Protein AF-A0A7M2T1M3-F1 (afdb_monomer_lite)

Structure (mmCIF, N/CA/C/O backbone):
data_AF-A0A7M2T1M3-F1
#
_entry.id   AF-A0A7M2T1M3-F1
#
loop_
_atom_site.group_PDB
_atom_site.id
_atom_site.type_symbol
_atom_site.label_atom_id
_atom_site.label_alt_id
_atom_site.label_comp_id
_atom_site.label_asym_id
_atom_site.label_entity_id
_atom_site.label_seq_id
_atom_site.pdbx_PDB_ins_code
_atom_site.Cartn_x
_atom_site.Cartn_y
_atom_site.Cartn_z
_atom_site.occupancy
_atom_site.B_iso_or_equiv
_atom_site.auth_seq_id
_atom_site.auth_comp_id
_atom_site.auth_asym_id
_atom_site.auth_atom_id
_atom_site.pdbx_PDB_model_num
ATOM 1 N N . MET A 1 1 ? 12.875 -2.815 -40.358 1.00 76.62 1 MET A N 1
ATOM 2 C CA . MET A 1 1 ? 13.103 -2.713 -38.896 1.00 76.62 1 MET A CA 1
ATOM 3 C C . MET A 1 1 ? 14.248 -3.649 -38.528 1.00 76.62 1 MET A C 1
ATOM 5 O O . MET A 1 1 ? 14.437 -4.620 -39.248 1.00 76.62 1 MET A O 1
ATOM 9 N N . TRP A 1 2 ? 15.031 -3.362 -37.489 1.00 81.69 2 TRP A N 1
ATOM 10 C CA . TRP A 1 2 ? 16.180 -4.187 -37.089 1.00 81.69 2 TRP A CA 1
ATOM 11 C C . TRP A 1 2 ? 16.021 -4.644 -35.638 1.00 81.69 2 TRP A C 1
ATOM 13 O O . TRP A 1 2 ? 15.601 -3.853 -34.797 1.00 81.69 2 TRP A O 1
ATOM 23 N N . LEU A 1 3 ? 16.348 -5.907 -35.362 1.00 80.25 3 LEU A N 1
ATOM 24 C CA . LEU A 1 3 ? 16.337 -6.508 -34.029 1.00 80.25 3 LEU A CA 1
ATOM 25 C C . LEU A 1 3 ? 17.772 -6.825 -33.607 1.00 80.25 3 LEU A C 1
ATOM 27 O O . LEU A 1 3 ? 18.503 -7.463 -34.363 1.00 80.25 3 LEU A O 1
ATOM 31 N N . GLN A 1 4 ? 18.167 -6.408 -32.406 1.00 80.12 4 GLN A N 1
ATOM 32 C CA . GLN A 1 4 ? 19.448 -6.803 -31.826 1.00 80.12 4 GLN A CA 1
ATOM 33 C C . GLN A 1 4 ? 19.283 -8.118 -31.052 1.00 80.12 4 GLN A C 1
ATOM 35 O O . GLN A 1 4 ? 18.397 -8.237 -30.207 1.00 80.12 4 GLN A O 1
ATOM 40 N N . THR A 1 5 ? 20.115 -9.117 -31.342 1.00 83.94 5 THR A N 1
ATOM 41 C CA . THR A 1 5 ? 20.112 -10.407 -30.637 1.00 83.94 5 THR A CA 1
ATOM 42 C C . THR A 1 5 ? 20.890 -10.322 -29.323 1.00 83.94 5 THR A C 1
ATOM 44 O O . THR A 1 5 ? 21.697 -9.414 -29.117 1.00 83.94 5 THR A O 1
ATOM 47 N N . ALA A 1 6 ? 20.719 -11.318 -28.448 1.00 67.12 6 ALA A N 1
ATOM 48 C CA . ALA A 1 6 ? 21.487 -11.429 -27.204 1.00 67.12 6 ALA A CA 1
ATOM 49 C C . ALA A 1 6 ? 23.012 -11.544 -27.425 1.00 67.12 6 ALA A C 1
ATOM 51 O O . ALA A 1 6 ? 23.784 -11.230 -26.525 1.00 67.12 6 ALA A O 1
ATOM 52 N N . ALA A 1 7 ? 23.453 -11.949 -28.621 1.00 83.38 7 ALA A N 1
ATOM 53 C CA . ALA A 1 7 ? 24.865 -11.993 -29.005 1.00 83.38 7 ALA A CA 1
ATOM 54 C C . ALA A 1 7 ? 25.386 -10.650 -29.564 1.00 83.38 7 ALA A C 1
ATOM 56 O O . ALA A 1 7 ? 26.509 -10.581 -30.055 1.00 83.38 7 ALA A O 1
ATOM 57 N N . GLY A 1 8 ? 24.571 -9.588 -29.538 1.00 81.75 8 GLY A N 1
ATOM 58 C CA . GLY A 1 8 ? 24.933 -8.254 -30.024 1.00 81.75 8 GLY A CA 1
ATOM 59 C C . GLY A 1 8 ? 24.864 -8.085 -31.545 1.00 81.75 8 GLY A C 1
ATOM 60 O O . GLY A 1 8 ? 25.207 -7.017 -32.050 1.00 81.75 8 GLY A O 1
ATOM 61 N N . THR A 1 9 ? 24.407 -9.099 -32.283 1.00 91.94 9 THR A N 1
ATOM 62 C CA . THR A 1 9 ? 24.246 -9.040 -33.743 1.00 91.94 9 THR A CA 1
ATOM 63 C C . THR A 1 9 ? 22.904 -8.426 -34.136 1.00 91.94 9 THR A C 1
ATOM 65 O O . THR A 1 9 ? 21.933 -8.514 -33.389 1.00 91.94 9 THR A O 1
ATOM 68 N N . TRP A 1 10 ? 22.833 -7.816 -35.320 1.00 86.69 10 TRP A N 1
ATOM 69 C CA . TRP A 1 10 ? 21.611 -7.202 -35.844 1.00 86.69 10 TRP A CA 1
ATOM 70 C C . TRP A 1 10 ? 20.973 -8.077 -36.922 1.00 86.69 10 TRP A C 1
ATOM 72 O O . TRP A 1 10 ? 21.649 -8.522 -37.847 1.00 86.69 10 TRP A O 1
ATOM 82 N N . VAL A 1 11 ? 19.662 -8.292 -36.816 1.00 88.69 11 VAL A N 1
ATOM 83 C CA . VAL A 1 11 ? 18.857 -9.059 -37.776 1.00 88.69 11 VAL A CA 1
ATOM 84 C C . VAL A 1 11 ? 17.793 -8.150 -38.379 1.00 88.69 11 VAL A C 1
ATOM 86 O O . VAL A 1 11 ? 17.114 -7.411 -37.663 1.00 88.69 11 VAL A O 1
ATOM 89 N N . GLN A 1 12 ? 17.645 -8.186 -39.702 1.00 90.19 12 GLN A N 1
ATOM 90 C CA . GLN A 1 12 ? 16.636 -7.401 -40.402 1.00 90.19 12 GLN A CA 1
ATOM 91 C C . GLN A 1 12 ? 15.276 -8.091 -40.306 1.00 90.19 12 GLN A C 1
ATOM 93 O O . GLN A 1 12 ? 15.121 -9.238 -40.716 1.00 90.19 12 GLN A O 1
ATOM 98 N N . ILE A 1 13 ? 14.275 -7.371 -39.809 1.00 84.12 13 ILE A N 1
ATOM 99 C CA . ILE A 1 13 ? 12.878 -7.799 -39.866 1.00 84.12 13 ILE A CA 1
ATOM 100 C C . ILE A 1 13 ? 12.345 -7.443 -41.252 1.00 84.12 13 ILE A C 1
ATOM 102 O O . ILE A 1 13 ? 12.287 -6.262 -41.617 1.00 84.12 13 ILE A O 1
ATOM 106 N N . THR A 1 14 ? 11.991 -8.477 -42.011 1.00 86.25 14 THR A N 1
ATOM 107 C CA . THR A 1 14 ? 11.536 -8.391 -43.405 1.00 86.25 14 THR A CA 1
ATOM 108 C C . THR A 1 14 ? 10.016 -8.403 -43.544 1.00 86.25 14 THR A C 1
ATOM 110 O O . THR A 1 14 ? 9.505 -7.856 -44.516 1.00 86.25 14 THR A O 1
ATOM 113 N N . ALA A 1 15 ? 9.295 -8.966 -42.572 1.00 74.81 15 ALA A N 1
ATOM 114 C CA . ALA A 1 15 ? 7.837 -8.964 -42.506 1.00 74.81 15 ALA A CA 1
ATOM 115 C C . ALA A 1 15 ? 7.361 -9.053 -41.048 1.00 74.81 15 ALA A C 1
ATOM 117 O O . ALA A 1 15 ? 8.094 -9.521 -40.176 1.00 74.81 15 ALA A O 1
ATOM 118 N N . ILE A 1 16 ? 6.136 -8.597 -40.807 1.00 77.25 16 ILE A N 1
ATOM 119 C CA . ILE A 1 16 ? 5.394 -8.769 -39.556 1.00 77.25 16 ILE A CA 1
ATOM 120 C C . ILE A 1 16 ? 4.050 -9.378 -39.950 1.00 77.25 16 ILE A C 1
ATOM 122 O O . ILE A 1 16 ? 3.469 -8.954 -40.949 1.00 77.25 16 ILE A O 1
ATOM 126 N N . ASP A 1 17 ? 3.599 -10.372 -39.193 1.00 58.09 17 ASP A N 1
ATOM 127 C CA . ASP A 1 17 ? 2.253 -10.930 -39.300 1.00 58.09 17 ASP A CA 1
ATOM 128 C C . ASP A 1 17 ? 1.571 -10.796 -37.937 1.00 58.09 17 ASP A C 1
ATOM 130 O O . ASP A 1 17 ? 2.164 -11.122 -36.904 1.00 58.09 17 ASP A O 1
ATOM 134 N N . ASP A 1 18 ? 0.347 -10.282 -37.937 1.00 53.06 18 ASP A N 1
ATOM 135 C CA . ASP A 1 18 ? -0.411 -9.951 -36.736 1.00 53.06 18 ASP A CA 1
ATOM 136 C C . ASP A 1 18 ? -1.572 -10.937 -36.586 1.00 53.06 18 ASP A C 1
ATOM 138 O O . ASP A 1 18 ? -2.546 -10.921 -37.341 1.00 53.06 18 ASP A O 1
ATOM 142 N N . ALA A 1 19 ? -1.487 -11.810 -35.581 1.00 53.97 19 ALA A N 1
ATOM 143 C CA . ALA A 1 19 ? -2.523 -12.791 -35.283 1.00 53.97 19 ALA A CA 1
ATOM 144 C C . ALA A 1 19 ? -3.210 -12.476 -33.949 1.00 53.97 19 ALA A C 1
ATOM 146 O O . ALA A 1 19 ? -2.593 -12.497 -32.884 1.00 53.97 19 ALA A O 1
ATOM 147 N N . HIS A 1 20 ? -4.524 -12.266 -33.990 1.00 51.91 20 HIS A N 1
ATOM 148 C CA . HIS A 1 20 ? -5.338 -12.081 -32.793 1.00 51.91 20 HIS A CA 1
ATOM 149 C C . HIS A 1 20 ? -5.960 -13.412 -32.361 1.00 51.91 20 HIS A C 1
ATOM 151 O O . HIS A 1 20 ? -6.785 -13.992 -33.068 1.00 51.91 20 HIS A O 1
ATOM 157 N N . ARG A 1 21 ? -5.593 -13.897 -31.171 1.00 58.28 21 ARG A N 1
ATOM 158 C CA . ARG A 1 21 ? -6.278 -15.011 -30.500 1.00 58.28 21 ARG A CA 1
ATOM 159 C C . ARG A 1 21 ? -6.540 -14.661 -29.043 1.00 58.28 21 ARG A C 1
ATOM 161 O O . ARG A 1 21 ? -5.631 -14.253 -28.329 1.00 58.28 21 ARG A O 1
ATOM 168 N N . SER A 1 22 ? -7.764 -14.896 -28.579 1.00 53.62 22 SER A N 1
ATOM 169 C CA . SER A 1 22 ? -8.055 -14.911 -27.145 1.00 53.62 22 SER A CA 1
ATOM 170 C C . SER A 1 22 ? -7.558 -16.227 -26.549 1.00 53.62 22 SER A C 1
ATOM 172 O O . SER A 1 22 ? -8.086 -17.296 -26.849 1.00 53.62 22 SER A O 1
ATOM 174 N N . GLN A 1 23 ? -6.527 -16.149 -25.713 1.00 55.72 23 GLN A N 1
ATOM 175 C CA . GLN A 1 23 ? -6.011 -17.262 -24.918 1.00 55.72 23 GLN A CA 1
ATOM 176 C C . GLN A 1 23 ? -5.766 -16.807 -23.481 1.00 55.72 23 GLN A C 1
ATOM 178 O O . GLN A 1 23 ? -5.606 -15.618 -23.204 1.00 55.72 23 GLN A O 1
ATOM 183 N N . LYS A 1 24 ? -5.730 -17.771 -22.556 1.00 50.97 24 LYS A N 1
ATOM 184 C CA . LYS A 1 24 ? -5.307 -17.533 -21.177 1.00 50.97 24 LYS A CA 1
ATOM 185 C C . LYS A 1 24 ? -3.825 -17.150 -21.194 1.00 50.97 24 LYS A C 1
ATOM 187 O O . LYS A 1 24 ? -2.981 -17.986 -21.503 1.00 50.97 24 LYS A O 1
ATOM 192 N N . VAL A 1 25 ? -3.520 -15.888 -20.905 1.00 49.53 25 VAL A N 1
ATOM 193 C CA . VAL A 1 25 ? -2.134 -15.420 -20.817 1.00 49.53 25 VAL A CA 1
ATOM 194 C C . VAL A 1 25 ? -1.523 -15.875 -19.496 1.00 49.53 25 VAL A C 1
ATOM 196 O O . VAL A 1 25 ? -2.121 -15.736 -18.429 1.00 49.53 25 VAL A O 1
ATOM 199 N N . HIS A 1 26 ? -0.331 -16.449 -19.578 1.00 46.88 26 HIS A N 1
ATOM 200 C CA . HIS A 1 26 ? 0.520 -16.702 -18.426 1.00 46.88 26 HIS A CA 1
ATOM 201 C C . HIS A 1 26 ? 1.539 -15.565 -18.358 1.00 46.88 26 HIS A C 1
ATOM 203 O O . HIS A 1 26 ? 2.104 -15.201 -19.389 1.00 46.88 26 HIS A O 1
ATOM 209 N N . ASN A 1 27 ? 1.755 -14.989 -17.171 1.00 47.69 27 ASN A N 1
ATOM 210 C CA . ASN A 1 27 ? 2.766 -13.949 -16.975 1.00 47.69 27 ASN A CA 1
ATOM 211 C C . ASN A 1 27 ? 4.110 -14.433 -17.539 1.00 47.69 27 ASN A C 1
ATOM 213 O O . ASN A 1 27 ? 4.630 -15.468 -17.114 1.00 47.69 27 ASN A O 1
ATOM 217 N N . LEU A 1 28 ? 4.652 -13.704 -18.516 1.00 48.72 28 LEU A N 1
ATOM 218 C CA . LEU A 1 28 ? 5.943 -14.018 -19.111 1.00 48.72 28 LEU A CA 1
ATOM 219 C C . LEU A 1 28 ? 7.035 -13.721 -18.084 1.00 48.72 28 LEU A C 1
ATOM 221 O O . LEU A 1 28 ? 7.271 -12.572 -17.708 1.00 48.72 28 LEU A O 1
ATOM 225 N N . THR A 1 29 ? 7.739 -14.764 -17.656 1.00 49.53 29 THR A N 1
ATOM 226 C CA . THR A 1 29 ? 9.072 -14.568 -17.089 1.00 49.53 29 THR A CA 1
ATOM 227 C C . THR A 1 29 ? 10.016 -14.486 -18.282 1.00 49.53 29 THR A C 1
ATOM 229 O O . THR A 1 29 ? 10.340 -15.506 -18.880 1.00 49.53 29 THR A O 1
ATOM 232 N N . VAL A 1 30 ? 10.379 -13.272 -18.702 1.00 53.16 30 VAL A N 1
ATOM 233 C CA . VAL A 1 30 ? 11.412 -13.085 -19.729 1.00 53.16 30 VAL A CA 1
ATOM 234 C C . VAL A 1 30 ? 12.753 -13.477 -19.110 1.00 53.16 30 VAL A C 1
ATOM 236 O O . VAL A 1 30 ? 13.212 -12.844 -18.160 1.00 53.16 30 VAL A O 1
ATOM 239 N N . GLU A 1 31 ? 13.358 -14.552 -19.609 1.00 42.34 31 GLU A N 1
ATOM 240 C CA . GLU A 1 31 ? 14.694 -14.978 -19.196 1.00 42.34 31 GLU A CA 1
ATOM 241 C C . GLU A 1 31 ? 15.748 -14.032 -19.801 1.00 42.34 31 GLU A C 1
ATOM 243 O O . GLU A 1 31 ? 15.758 -13.765 -21.003 1.00 42.34 31 GLU A O 1
ATOM 248 N N . GLY A 1 32 ? 16.624 -13.477 -18.960 1.00 56.31 32 GLY A N 1
ATOM 249 C CA . GLY A 1 32 ? 17.752 -12.633 -19.370 1.00 56.31 32 GLY A CA 1
ATOM 250 C C . GLY A 1 32 ? 17.456 -11.130 -19.445 1.00 56.31 32 GLY A C 1
ATOM 251 O O . GLY A 1 32 ? 18.184 -10.342 -18.842 1.00 56.31 32 GLY A O 1
ATOM 252 N N . GLN A 1 33 ? 16.397 -10.702 -20.141 1.00 56.38 33 GLN A N 1
ATOM 253 C CA . GLN A 1 33 ? 16.008 -9.283 -20.187 1.00 56.38 33 GLN A CA 1
ATOM 254 C C . GLN A 1 33 ? 14.956 -8.974 -19.127 1.00 56.38 33 GLN A C 1
ATOM 256 O O . GLN A 1 33 ? 13.760 -9.180 -19.305 1.00 56.38 33 GLN A O 1
ATOM 261 N N . HIS A 1 34 ? 15.428 -8.419 -18.016 1.00 57.88 34 HIS A N 1
ATOM 262 C CA . HIS A 1 34 ? 14.577 -7.974 -16.920 1.00 57.88 34 HIS A CA 1
ATOM 263 C C . HIS A 1 34 ? 13.896 -6.637 -17.198 1.00 57.88 34 HIS A C 1
ATOM 265 O O . HIS A 1 34 ? 13.165 -6.182 -16.337 1.00 57.88 34 HIS A O 1
ATOM 271 N N . THR A 1 35 ? 14.114 -6.004 -18.353 1.00 61.00 35 THR A N 1
ATOM 272 C CA . THR A 1 35 ? 13.507 -4.717 -18.704 1.00 61.00 35 THR A CA 1
ATOM 273 C C . THR A 1 35 ? 13.003 -4.756 -20.145 1.00 61.00 35 THR A C 1
ATOM 275 O O . THR A 1 35 ? 13.793 -5.001 -21.052 1.00 61.00 35 THR A O 1
ATOM 278 N N . TYR A 1 36 ? 11.709 -4.526 -20.365 1.00 66.31 36 TYR A N 1
ATOM 279 C CA . TYR A 1 36 ? 11.068 -4.575 -21.685 1.00 66.31 36 TYR A CA 1
ATOM 280 C C . TYR A 1 36 ? 9.899 -3.588 -21.770 1.00 66.31 36 TYR A C 1
ATOM 282 O O . TYR A 1 36 ? 9.403 -3.121 -20.752 1.00 66.31 36 TYR A O 1
ATOM 290 N N . PHE A 1 37 ? 9.454 -3.246 -22.980 1.00 75.69 37 PHE A N 1
ATOM 291 C CA . PHE A 1 37 ? 8.262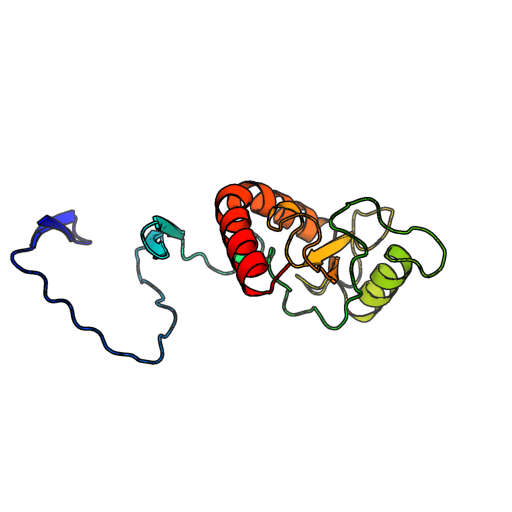 -2.416 -23.168 1.00 75.69 37 PHE A CA 1
ATOM 292 C C . PHE A 1 37 ? 7.009 -3.280 -23.329 1.00 75.69 37 PHE A C 1
ATOM 294 O O . PHE A 1 37 ? 7.021 -4.251 -24.085 1.00 75.69 37 PHE A O 1
ATOM 301 N N . VAL A 1 38 ? 5.914 -2.889 -22.675 1.00 73.31 38 VAL A N 1
ATOM 302 C CA . VAL A 1 38 ? 4.556 -3.372 -22.980 1.00 73.31 38 VAL A CA 1
ATOM 303 C C . VAL A 1 38 ? 3.683 -2.204 -23.420 1.00 73.31 38 VAL A C 1
ATOM 305 O O . VAL A 1 38 ? 3.884 -1.073 -22.981 1.00 73.31 38 VAL A O 1
ATOM 308 N N . LEU A 1 39 ? 2.710 -2.460 -24.289 1.00 72.12 39 LEU A N 1
ATOM 309 C CA . LEU A 1 39 ? 1.735 -1.450 -24.697 1.00 72.12 39 LEU A CA 1
ATOM 310 C C . LEU A 1 39 ? 0.514 -1.500 -23.769 1.00 72.12 39 LEU A C 1
ATOM 312 O O . LEU A 1 39 ? -0.198 -2.502 -23.726 1.00 72.12 39 LEU A O 1
ATOM 316 N N . ALA A 1 40 ? 0.260 -0.410 -23.042 1.00 65.50 40 ALA A N 1
ATOM 317 C CA . ALA A 1 40 ? -0.983 -0.183 -22.308 1.00 65.50 40 ALA A CA 1
ATOM 318 C C . ALA A 1 40 ? -1.897 0.716 -23.156 1.00 65.50 40 ALA A C 1
ATOM 320 O O . ALA A 1 40 ? -1.845 1.946 -23.082 1.00 65.50 40 ALA A O 1
ATOM 321 N N . GLY A 1 41 ? -2.696 0.103 -24.035 1.00 77.88 41 GLY A N 1
ATOM 322 C CA . GLY A 1 41 ? -3.332 0.835 -25.133 1.00 77.88 41 GLY A CA 1
ATOM 323 C C . GLY A 1 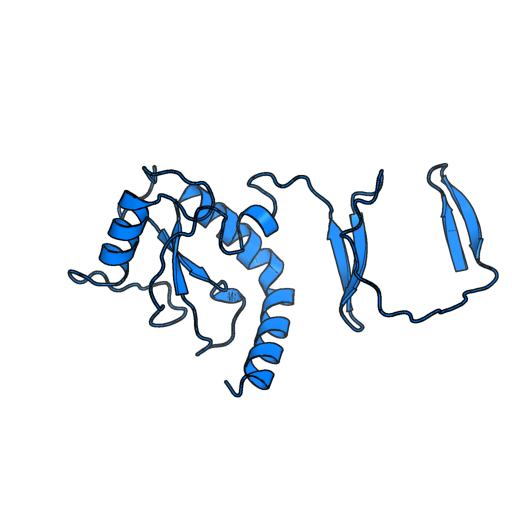41 ? -2.266 1.357 -26.103 1.00 77.88 41 GLY A C 1
ATOM 324 O O . GLY A 1 41 ? -1.452 0.577 -26.582 1.00 77.88 41 GLY A O 1
ATOM 325 N N . ASN A 1 42 ? -2.230 2.672 -26.346 1.00 74.69 42 ASN A N 1
ATOM 326 C CA . ASN A 1 42 ? -1.230 3.309 -27.222 1.00 74.69 42 ASN A CA 1
ATOM 327 C C . ASN A 1 42 ? -0.007 3.867 -26.465 1.00 74.69 42 ASN A C 1
ATOM 329 O O . ASN A 1 42 ? 0.843 4.515 -27.072 1.00 74.69 42 ASN A O 1
ATOM 333 N N . ALA A 1 43 ? 0.081 3.659 -25.147 1.00 70.94 43 ALA A N 1
ATOM 334 C CA . ALA A 1 43 ? 1.190 4.143 -24.330 1.00 70.94 43 ALA A CA 1
ATOM 335 C C . ALA A 1 43 ? 2.228 3.026 -24.105 1.00 70.94 43 ALA A C 1
ATOM 337 O O . ALA A 1 43 ? 1.880 1.995 -23.519 1.00 70.94 43 ALA A O 1
ATOM 338 N N . PRO A 1 44 ? 3.495 3.202 -24.529 1.00 74.00 44 PRO A N 1
ATOM 339 C CA . PRO A 1 44 ? 4.557 2.272 -24.172 1.00 74.00 44 PRO A CA 1
ATOM 340 C C . PRO A 1 44 ? 4.933 2.440 -22.694 1.00 74.00 44 PRO A C 1
ATOM 342 O O . PRO A 1 44 ? 5.291 3.530 -22.249 1.00 74.00 44 PRO A O 1
ATOM 345 N N . VAL A 1 45 ? 4.873 1.345 -21.938 1.00 77.19 45 VAL A N 1
ATOM 346 C CA . VAL A 1 45 ? 5.264 1.270 -20.525 1.00 77.19 45 VAL A CA 1
ATOM 347 C C . VAL A 1 45 ? 6.558 0.475 -20.421 1.00 77.19 45 VAL A C 1
ATOM 349 O O . VAL A 1 45 ? 6.622 -0.664 -20.880 1.00 77.19 45 VAL A O 1
ATOM 352 N N . LEU A 1 46 ? 7.590 1.072 -19.822 1.00 80.88 46 LEU A N 1
ATOM 353 C CA . LEU A 1 46 ? 8.832 0.378 -19.485 1.00 80.88 46 LEU A CA 1
ATOM 354 C C . LEU A 1 46 ? 8.585 -0.513 -18.260 1.00 80.88 46 LEU A C 1
ATOM 356 O O . LEU A 1 46 ? 8.337 -0.012 -17.165 1.00 80.88 46 LEU A O 1
ATOM 360 N N . VAL A 1 47 ? 8.639 -1.825 -18.453 1.00 70.31 47 VAL A N 1
ATOM 361 C CA . VAL A 1 47 ? 8.424 -2.850 -17.428 1.00 70.31 47 VAL A CA 1
ATOM 362 C C . VAL A 1 47 ? 9.765 -3.394 -16.978 1.00 70.31 47 VAL A C 1
ATOM 364 O O . VAL A 1 47 ? 10.609 -3.698 -17.818 1.00 70.31 47 VAL A O 1
ATOM 367 N N . HIS A 1 48 ? 9.946 -3.548 -15.665 1.00 69.06 48 HIS A N 1
ATOM 368 C CA . HIS A 1 48 ? 11.083 -4.251 -15.084 1.00 69.06 48 HIS A CA 1
ATOM 369 C C . HIS A 1 48 ? 10.606 -5.498 -14.321 1.00 69.06 48 HIS A C 1
ATOM 371 O O . HIS A 1 48 ? 9.946 -5.374 -13.293 1.00 69.06 48 HIS A O 1
ATOM 377 N N . ASN A 1 49 ? 10.941 -6.698 -14.802 1.00 60.69 49 ASN A N 1
ATOM 378 C CA . ASN A 1 49 ? 10.701 -7.953 -14.088 1.00 60.69 49 ASN A CA 1
ATOM 379 C C . ASN A 1 49 ? 11.755 -8.116 -12.976 1.00 60.69 49 ASN A C 1
ATOM 381 O O . ASN A 1 49 ? 12.810 -8.726 -13.189 1.00 60.69 49 ASN A O 1
ATOM 385 N N . ALA A 1 50 ? 11.455 -7.585 -11.790 1.00 63.16 50 ALA A N 1
ATOM 386 C CA . ALA A 1 50 ? 12.218 -7.828 -10.569 1.00 63.16 50 ALA A CA 1
ATOM 387 C C . ALA A 1 50 ? 11.748 -9.107 -9.855 1.00 63.16 50 ALA A C 1
ATOM 389 O O . ALA A 1 50 ? 10.627 -9.586 -10.036 1.00 63.16 50 ALA A O 1
ATOM 390 N N . LYS A 1 51 ? 12.603 -9.669 -8.993 1.00 58.16 51 LYS A N 1
ATOM 391 C CA . LYS A 1 51 ? 12.122 -10.588 -7.951 1.00 58.16 51 LYS A CA 1
ATOM 392 C C . LYS A 1 51 ? 11.253 -9.770 -6.989 1.00 58.16 51 LYS A C 1
ATOM 394 O O . LYS A 1 51 ? 11.634 -8.646 -6.684 1.00 58.16 51 LYS A O 1
ATOM 399 N N . ARG A 1 52 ? 10.154 -10.345 -6.475 1.00 57.03 52 ARG A N 1
ATOM 400 C CA . ARG A 1 52 ? 9.314 -9.733 -5.423 1.00 57.03 52 ARG A CA 1
ATOM 401 C C . ARG A 1 52 ? 10.106 -9.597 -4.122 1.00 57.03 52 ARG A C 1
ATOM 403 O O . ARG A 1 52 ? 9.945 -10.381 -3.188 1.00 57.03 52 ARG A O 1
ATOM 410 N N . ASP A 1 53 ? 11.018 -8.646 -4.068 1.00 60.56 53 ASP A N 1
ATOM 411 C CA . ASP A 1 53 ? 11.598 -8.184 -2.825 1.00 60.56 53 ASP A CA 1
ATOM 412 C C . ASP A 1 53 ? 10.714 -7.077 -2.244 1.00 60.56 53 ASP A C 1
ATOM 414 O O . ASP A 1 53 ? 9.806 -6.550 -2.883 1.00 60.56 53 ASP A O 1
ATOM 418 N N . ARG A 1 54 ? 10.962 -6.700 -0.989 1.00 57.56 54 ARG A N 1
ATOM 419 C CA . ARG A 1 54 ? 10.205 -5.617 -0.343 1.00 57.56 54 ARG A CA 1
ATOM 420 C C . ARG A 1 54 ? 10.537 -4.234 -0.929 1.00 57.5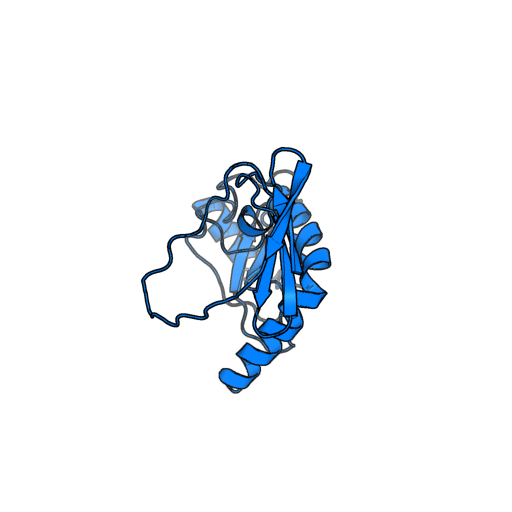6 54 ARG A C 1
ATOM 422 O O . ARG A 1 54 ? 10.209 -3.242 -0.284 1.00 57.56 54 ARG A O 1
ATOM 429 N N . THR A 1 55 ? 11.264 -4.154 -2.040 1.00 67.12 55 THR A N 1
ATOM 430 C CA . THR A 1 55 ? 11.496 -2.932 -2.810 1.00 67.12 55 THR A CA 1
ATOM 431 C C . THR A 1 55 ? 10.738 -2.926 -4.133 1.00 67.12 55 THR A C 1
ATOM 433 O O . THR A 1 55 ? 10.652 -1.859 -4.715 1.00 67.12 55 THR A O 1
ATOM 436 N N . ASP A 1 56 ? 10.113 -4.022 -4.561 1.00 79.69 56 ASP A N 1
ATOM 437 C CA . ASP A 1 56 ? 9.227 -4.084 -5.730 1.00 79.69 56 ASP A CA 1
ATOM 438 C C . ASP A 1 56 ? 7.877 -3.378 -5.448 1.00 79.69 56 ASP A C 1
ATOM 440 O O . ASP A 1 56 ? 7.245 -3.676 -4.423 1.00 79.69 56 ASP A O 1
ATOM 444 N N . PRO A 1 57 ? 7.396 -2.454 -6.312 1.00 84.25 57 PRO A N 1
ATOM 445 C CA . PRO A 1 57 ? 6.083 -1.832 -6.153 1.00 84.25 57 PRO A CA 1
ATOM 446 C C . PRO A 1 57 ? 4.943 -2.853 -6.057 1.00 84.25 57 PRO A C 1
ATOM 448 O O . PRO A 1 57 ? 4.025 -2.634 -5.269 1.00 84.25 57 PRO A O 1
ATOM 451 N N . GLU A 1 58 ? 4.995 -3.992 -6.758 1.00 83.25 58 GLU A N 1
ATOM 452 C CA . GLU A 1 58 ? 3.953 -5.026 -6.644 1.00 83.25 58 GLU A CA 1
ATOM 453 C C . GLU A 1 58 ? 3.924 -5.704 -5.269 1.00 83.25 58 GLU A C 1
ATOM 455 O O . GLU A 1 58 ? 2.905 -6.269 -4.873 1.00 83.25 58 GLU A O 1
ATOM 460 N N . ALA A 1 59 ? 5.035 -5.676 -4.533 1.00 85.38 59 ALA A N 1
ATOM 461 C CA . ALA A 1 59 ? 5.129 -6.281 -3.212 1.00 85.38 59 ALA A CA 1
ATOM 462 C C . ALA A 1 59 ? 4.659 -5.348 -2.084 1.00 85.38 59 ALA A C 1
ATOM 464 O O . ALA A 1 59 ? 4.463 -5.819 -0.964 1.00 85.38 59 ALA A O 1
ATOM 465 N N . VAL A 1 60 ? 4.510 -4.040 -2.341 1.00 90.56 60 VAL A N 1
ATOM 466 C CA . VAL A 1 60 ? 4.248 -3.032 -1.293 1.00 90.56 60 VAL A CA 1
ATOM 467 C C . VAL A 1 60 ? 3.056 -2.113 -1.569 1.00 90.56 60 VAL A C 1
ATOM 469 O O . VAL A 1 60 ? 2.402 -1.672 -0.624 1.00 90.56 60 VAL A O 1
ATOM 472 N N . CYS A 1 61 ? 2.767 -1.801 -2.833 1.00 93.44 61 CYS A N 1
ATOM 473 C CA . CYS A 1 61 ? 1.689 -0.884 -3.196 1.00 93.44 61 CYS A CA 1
ATOM 474 C C . CYS A 1 61 ? 0.293 -1.510 -3.237 1.00 93.44 61 CYS A C 1
ATOM 476 O O . CYS A 1 61 ? -0.637 -0.797 -2.875 1.00 93.44 61 CYS A O 1
ATOM 478 N N . PRO A 1 62 ? 0.105 -2.773 -3.656 1.00 93.88 62 PRO A N 1
ATOM 479 C CA . PRO A 1 62 ? -1.188 -3.440 -3.556 1.00 93.88 62 PRO A CA 1
ATOM 480 C C . PRO A 1 62 ? -1.544 -3.845 -2.121 1.00 93.88 62 PRO A C 1
ATOM 482 O O . PRO A 1 62 ? -0.718 -3.832 -1.204 1.00 93.88 62 PRO A O 1
ATOM 485 N N . ILE A 1 63 ? -2.779 -4.320 -1.955 1.00 96.19 63 ILE A N 1
ATOM 486 C CA . ILE A 1 63 ? -3.198 -5.059 -0.763 1.00 96.19 63 ILE A CA 1
ATOM 487 C C . ILE A 1 63 ? -2.306 -6.303 -0.625 1.00 96.19 63 ILE A C 1
ATOM 489 O O . ILE A 1 63 ? -2.322 -7.192 -1.476 1.00 96.19 63 ILE A O 1
ATOM 493 N N . GLY A 1 64 ? -1.503 -6.344 0.439 1.00 93.81 64 GLY A N 1
ATOM 494 C CA . GLY A 1 64 ? -0.557 -7.432 0.670 1.00 93.81 64 GLY A CA 1
ATOM 495 C C . GLY A 1 64 ? -1.197 -8.750 1.136 1.00 93.81 64 GLY A C 1
ATOM 496 O O . GLY A 1 64 ? -2.366 -8.788 1.522 1.00 93.81 64 GLY A O 1
ATOM 497 N N . PRO A 1 65 ? -0.420 -9.848 1.150 1.00 93.50 65 PRO A N 1
ATOM 498 C CA . PRO A 1 65 ? -0.924 -11.200 1.414 1.00 93.50 65 PRO A CA 1
ATOM 499 C C . PRO A 1 65 ? -1.368 -11.445 2.865 1.00 93.50 65 PRO A C 1
ATOM 501 O O . PRO A 1 65 ? -1.983 -12.470 3.143 1.00 93.50 65 PRO A O 1
ATOM 504 N N . TYR A 1 66 ? -1.068 -10.528 3.788 1.00 96.00 66 TYR A N 1
ATOM 505 C CA . TYR A 1 66 ? -1.467 -10.614 5.198 1.00 96.00 66 TYR A CA 1
ATOM 506 C C . TYR A 1 66 ? -2.701 -9.750 5.508 1.00 96.00 66 TYR A C 1
ATOM 508 O O . TYR A 1 66 ? -3.064 -9.566 6.668 1.00 96.00 66 TYR A O 1
ATOM 516 N N . ALA A 1 67 ? -3.337 -9.175 4.485 1.00 95.88 67 ALA A N 1
ATOM 517 C CA . ALA A 1 67 ? -4.525 -8.346 4.621 1.00 95.88 67 ALA A CA 1
ATOM 518 C C . ALA A 1 67 ? -5.774 -9.180 4.961 1.00 95.88 67 ALA A C 1
ATOM 520 O O . ALA A 1 67 ? -6.521 -9.577 4.070 1.00 95.88 67 ALA A O 1
ATOM 521 N N . ALA A 1 68 ? -6.007 -9.440 6.248 1.00 95.38 68 ALA A N 1
ATOM 522 C CA . ALA A 1 68 ? -7.180 -10.193 6.703 1.00 95.38 68 ALA A CA 1
ATOM 523 C C . ALA A 1 68 ? -8.448 -9.326 6.818 1.00 95.38 68 ALA A C 1
ATOM 525 O O . ALA A 1 68 ? -9.526 -9.736 6.397 1.00 95.38 68 ALA A O 1
ATOM 526 N N . GLU A 1 69 ? -8.320 -8.116 7.367 1.00 98.12 69 GLU A N 1
ATOM 527 C CA . GLU A 1 69 ? -9.433 -7.195 7.620 1.00 98.12 69 GLU A CA 1
ATOM 528 C C . GLU A 1 69 ? -9.068 -5.762 7.197 1.00 98.12 69 GLU A C 1
ATOM 530 O O . GLU A 1 69 ? -7.906 -5.431 6.953 1.00 98.12 69 GLU A O 1
ATOM 535 N N . SER A 1 70 ? -10.086 -4.910 7.063 1.00 98.44 70 SER A N 1
ATOM 536 C CA . SER A 1 70 ? -9.953 -3.490 6.712 1.00 98.44 70 SER A CA 1
ATOM 537 C C . SER A 1 70 ? -11.192 -2.709 7.120 1.00 98.44 70 SER A C 1
ATOM 539 O O . SER A 1 70 ? -12.260 -3.291 7.321 1.00 98.44 70 SER A O 1
ATOM 541 N N . ILE A 1 71 ? -11.079 -1.385 7.122 1.00 98.44 71 ILE A N 1
ATOM 542 C CA . ILE A 1 71 ? -12.195 -0.461 7.365 1.00 98.44 71 ILE A CA 1
ATOM 543 C C . ILE A 1 71 ? -12.385 0.466 6.155 1.00 98.44 71 ILE A C 1
ATOM 545 O O . ILE A 1 71 ? -11.437 0.665 5.392 1.00 98.44 71 ILE A O 1
ATOM 549 N N . PRO A 1 72 ? -13.584 1.021 5.910 1.00 98.12 72 PRO A N 1
ATOM 550 C CA . PRO A 1 72 ? -13.744 2.065 4.899 1.00 98.12 72 PRO A CA 1
ATOM 551 C C . PRO A 1 72 ? -12.941 3.317 5.285 1.00 98.12 72 PRO A C 1
ATOM 553 O O . PRO A 1 72 ? -12.937 3.718 6.447 1.00 98.12 72 PRO A O 1
ATOM 556 N N . ALA A 1 73 ? -12.279 3.948 4.314 1.00 97.38 73 ALA A N 1
ATOM 557 C CA . ALA A 1 73 ? -11.660 5.254 4.516 1.00 97.38 73 ALA A CA 1
ATOM 558 C C . ALA A 1 73 ? -12.728 6.345 4.398 1.00 97.38 73 ALA A C 1
ATOM 560 O O . ALA A 1 73 ? -13.506 6.345 3.443 1.00 97.38 73 ALA A O 1
ATOM 561 N N . ARG A 1 74 ? -12.745 7.322 5.312 1.00 95.81 74 ARG A N 1
ATOM 562 C CA . ARG A 1 74 ? -13.669 8.468 5.187 1.00 95.81 74 ARG A CA 1
ATOM 563 C C . ARG A 1 74 ? -13.330 9.378 4.006 1.00 95.81 74 ARG A C 1
ATOM 565 O O . ARG A 1 74 ? -14.198 10.059 3.475 1.00 95.81 74 ARG A O 1
ATOM 572 N N . SER A 1 75 ? -12.050 9.448 3.644 1.00 94.06 75 SER A N 1
ATOM 573 C CA . SER A 1 75 ? -11.533 10.201 2.497 1.00 94.06 75 SER A CA 1
ATOM 574 C C . SER A 1 75 ? -10.091 9.782 2.200 1.00 94.06 75 SER A C 1
ATOM 576 O O . SER A 1 75 ? -9.475 9.070 2.994 1.00 94.06 75 SER A O 1
ATOM 578 N N . LYS A 1 76 ? -9.506 10.330 1.130 1.00 94.56 76 LYS A N 1
ATOM 579 C CA . LYS A 1 76 ? -8.075 10.208 0.800 1.00 94.56 76 LYS A CA 1
ATOM 580 C C . LYS A 1 76 ?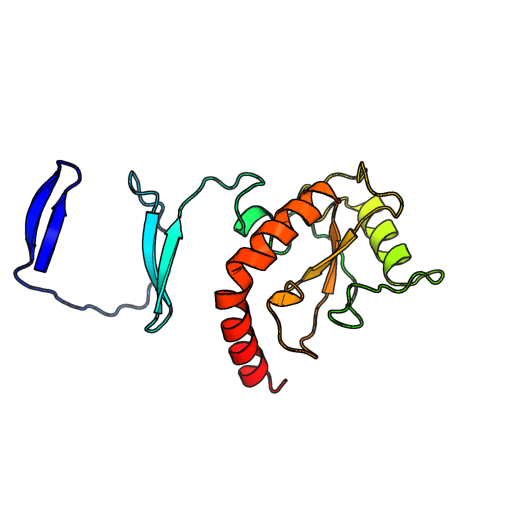 -7.125 10.963 1.744 1.00 94.56 76 LYS A C 1
ATOM 582 O O . LYS A 1 76 ? -5.906 10.902 1.571 1.00 94.56 76 LYS A O 1
ATOM 587 N N . SER A 1 77 ? -7.664 11.729 2.699 1.00 94.25 77 SER A N 1
ATOM 588 C CA . SER A 1 77 ? -6.890 12.544 3.639 1.00 94.25 77 SER A CA 1
ATOM 589 C C . SER A 1 77 ? -6.006 11.682 4.536 1.00 94.25 77 SER A C 1
ATOM 591 O O . SER A 1 77 ? -6.446 10.673 5.072 1.00 94.25 77 SER A O 1
ATOM 593 N N . GLN A 1 78 ? -4.782 12.143 4.793 1.00 92.69 78 GLN A N 1
ATOM 594 C CA . GLN A 1 78 ? -3.877 11.532 5.775 1.00 92.69 78 GLN A CA 1
ATOM 595 C C . GLN A 1 78 ? -4.203 11.928 7.231 1.00 92.69 78 GLN A C 1
ATOM 597 O O . GLN A 1 78 ? -3.502 11.530 8.163 1.00 92.69 78 GLN A O 1
ATOM 602 N N . LYS A 1 79 ? -5.244 12.746 7.445 1.00 95.19 79 LYS A N 1
ATOM 603 C CA . LYS A 1 79 ? -5.750 13.111 8.774 1.00 95.19 79 LYS A CA 1
ATOM 604 C C . LYS A 1 79 ? -6.849 12.133 9.187 1.00 95.19 79 LYS A C 1
ATOM 606 O O . LYS A 1 79 ? -8.021 12.347 8.884 1.00 95.19 79 LYS A O 1
ATOM 611 N N . PHE A 1 80 ? -6.440 11.069 9.863 1.00 95.62 80 PHE A N 1
ATOM 612 C CA . PHE A 1 80 ? -7.328 10.007 10.334 1.00 95.62 80 PHE A CA 1
ATOM 613 C C . PHE A 1 80 ? -8.071 10.387 11.615 1.00 95.62 80 PHE A C 1
ATOM 615 O O . PHE A 1 80 ? -7.630 11.265 12.357 1.00 95.62 80 PHE A O 1
ATOM 622 N N . ASP A 1 81 ? -9.193 9.718 11.866 1.00 96.25 81 ASP A N 1
ATOM 623 C CA . ASP A 1 81 ? -9.943 9.846 13.112 1.00 96.25 81 ASP A CA 1
ATOM 624 C C . ASP A 1 81 ? -9.131 9.261 14.272 1.00 96.25 81 ASP A C 1
ATOM 626 O O . ASP A 1 81 ? -8.763 8.082 14.252 1.00 96.25 81 ASP A O 1
ATOM 630 N N . GLU A 1 82 ? -8.822 10.109 15.251 1.00 94.69 82 GLU A N 1
ATOM 631 C CA . GLU A 1 82 ? -8.085 9.744 16.465 1.00 94.69 82 GLU A CA 1
ATOM 632 C C . GLU A 1 82 ? -9.003 9.666 17.698 1.00 94.69 82 GLU A C 1
ATOM 634 O O . GLU A 1 82 ? -8.505 9.519 18.812 1.00 94.69 82 GLU A O 1
ATOM 639 N N . SER A 1 83 ? -10.324 9.806 17.529 1.00 95.75 83 SER A N 1
ATOM 640 C CA . SER A 1 83 ? -11.282 9.605 18.620 1.00 95.75 83 SER A CA 1
ATOM 641 C C . SER A 1 83 ? -11.385 8.121 19.014 1.00 95.75 83 SER A C 1
ATOM 643 O O . SER A 1 83 ? -11.060 7.259 18.193 1.00 95.75 83 SER A O 1
ATOM 645 N N . PRO A 1 84 ? -11.836 7.801 20.246 1.00 96.38 84 PRO A N 1
ATOM 646 C CA . PRO A 1 84 ? -12.017 6.420 20.682 1.00 96.38 84 PRO A CA 1
ATOM 647 C C . PRO A 1 84 ? -12.901 5.615 19.725 1.00 96.38 84 PRO A C 1
ATOM 649 O O . PRO A 1 84 ? -14.041 5.993 19.457 1.00 96.38 84 PRO A O 1
ATOM 652 N N . GLY A 1 85 ? -12.376 4.501 19.217 1.00 95.38 85 GLY A N 1
ATOM 653 C CA . GLY A 1 85 ? -13.057 3.667 18.219 1.00 95.38 85 GLY A CA 1
ATOM 654 C C . GLY A 1 85 ? -13.047 4.238 16.796 1.00 95.38 85 GLY A C 1
ATOM 655 O O . GLY A 1 85 ? -13.697 3.673 15.916 1.00 95.38 85 GLY A O 1
ATOM 656 N N . GLY A 1 86 ? -12.318 5.330 16.553 1.00 97.12 86 GLY A N 1
ATOM 657 C CA . GLY A 1 86 ? -12.090 5.906 15.231 1.00 97.12 86 GLY A CA 1
ATOM 658 C C . GLY A 1 86 ? -11.154 5.061 14.358 1.00 97.12 86 GLY A C 1
ATOM 659 O O . GLY A 1 86 ? -10.662 4.005 14.757 1.00 97.12 86 GLY A O 1
ATOM 660 N N . GLU A 1 87 ? -10.873 5.555 13.147 1.00 98.06 87 GLU A N 1
ATOM 661 C CA . GLU A 1 87 ? -10.049 4.885 12.128 1.00 98.06 87 GLU A CA 1
ATOM 662 C C . GLU A 1 87 ? -8.725 4.352 12.690 1.00 98.06 87 GLU A C 1
ATOM 664 O O . GLU A 1 87 ? -8.310 3.245 12.355 1.00 98.06 87 GLU A O 1
ATOM 669 N N . ARG A 1 88 ? -8.050 5.110 13.561 1.00 96.12 88 ARG A N 1
ATOM 670 C CA . ARG A 1 88 ? -6.769 4.668 14.121 1.00 96.12 88 ARG A CA 1
ATOM 671 C C . ARG A 1 88 ? -6.869 3.557 15.143 1.00 96.12 88 ARG A C 1
ATOM 673 O O . ARG A 1 88 ? -6.021 2.667 15.118 1.00 96.12 88 ARG A O 1
ATOM 680 N N . ASP A 1 89 ? -7.860 3.606 16.019 1.00 97.19 89 ASP A N 1
ATOM 681 C CA . ASP A 1 89 ? -8.061 2.555 17.014 1.00 97.19 89 ASP A CA 1
ATOM 682 C C . ASP A 1 89 ? -8.406 1.242 16.316 1.00 97.19 89 ASP A C 1
ATOM 684 O O . ASP A 1 89 ? -7.765 0.225 16.571 1.00 97.19 89 ASP A O 1
ATOM 688 N N . GLN A 1 90 ? -9.311 1.294 15.335 1.00 98.31 90 GLN A N 1
ATOM 689 C CA . GLN A 1 90 ? -9.706 0.132 14.537 1.00 98.31 90 GLN A CA 1
ATOM 690 C C . GLN A 1 90 ? -8.527 -0.456 13.746 1.00 98.31 90 GLN A C 1
ATOM 692 O O . GLN A 1 90 ? -8.332 -1.670 13.711 1.00 98.31 90 GLN A O 1
ATOM 697 N N . ILE A 1 91 ? -7.692 0.390 13.133 1.00 98.06 91 ILE A N 1
ATOM 698 C CA . ILE A 1 91 ? -6.504 -0.075 12.403 1.00 98.06 91 ILE A CA 1
ATOM 699 C C . ILE A 1 91 ? -5.455 -0.679 13.338 1.00 98.06 91 ILE A C 1
ATOM 701 O O . ILE A 1 91 ? -4.812 -1.668 12.979 1.00 98.06 91 ILE A O 1
ATOM 705 N N . ASN A 1 92 ? -5.282 -0.123 14.536 1.00 96.88 92 ASN A N 1
ATOM 706 C CA . ASN A 1 92 ? -4.401 -0.708 15.539 1.00 96.88 92 ASN A CA 1
ATOM 707 C C . ASN A 1 92 ? -4.934 -2.044 16.061 1.00 96.88 92 ASN A C 1
ATOM 709 O O . ASN A 1 92 ? -4.147 -2.973 16.238 1.00 96.88 92 ASN A O 1
ATOM 713 N N . GLU A 1 93 ? -6.247 -2.176 16.239 1.00 97.12 93 GLU A N 1
ATOM 714 C CA . GLU A 1 93 ? -6.884 -3.434 16.621 1.00 97.12 93 GLU A CA 1
ATOM 715 C C . GLU A 1 93 ? -6.666 -4.514 15.550 1.00 97.12 93 GLU A C 1
ATOM 717 O O . GLU A 1 93 ? -6.113 -5.574 15.854 1.00 97.12 93 GLU A O 1
ATOM 722 N N . ILE A 1 94 ? -6.984 -4.220 14.283 1.00 97.81 94 ILE A N 1
ATOM 723 C CA . ILE A 1 94 ? -6.730 -5.121 13.144 1.00 97.81 94 ILE A CA 1
ATOM 724 C C . ILE A 1 94 ? -5.246 -5.499 13.084 1.00 97.81 94 ILE A C 1
ATOM 726 O O . ILE A 1 94 ? -4.899 -6.678 12.993 1.00 97.81 94 ILE A O 1
ATOM 730 N N . GLY A 1 95 ? -4.357 -4.509 13.183 1.00 97.19 95 GLY A N 1
ATOM 731 C CA . GLY A 1 95 ? -2.919 -4.729 13.138 1.00 97.19 95 GLY A CA 1
ATOM 732 C C . GLY A 1 95 ? -2.402 -5.587 14.294 1.00 97.19 95 GLY A C 1
ATOM 733 O O . GLY A 1 95 ? -1.553 -6.442 14.075 1.00 97.19 95 GLY A O 1
ATOM 734 N N . SER A 1 96 ? -2.933 -5.441 15.508 1.00 95.38 96 SER A N 1
ATOM 735 C CA . SER A 1 96 ? -2.532 -6.282 16.645 1.00 95.38 96 SER A CA 1
ATOM 736 C C . SER A 1 96 ? -2.959 -7.748 16.497 1.00 95.38 96 SER A C 1
ATOM 738 O O . SER A 1 96 ? -2.285 -8.637 17.016 1.00 95.38 96 SER A O 1
ATOM 740 N N . ARG A 1 97 ? -4.045 -8.010 15.756 1.00 96.06 97 ARG A N 1
ATOM 741 C CA . ARG A 1 97 ? -4.561 -9.361 15.482 1.00 96.06 97 ARG A CA 1
ATOM 742 C C . ARG A 1 97 ? -3.852 -10.033 14.305 1.00 96.06 97 ARG A C 1
ATOM 744 O O . ARG A 1 97 ? -3.527 -11.213 14.387 1.00 96.06 97 ARG A O 1
ATOM 751 N N . PHE A 1 98 ? -3.619 -9.295 13.219 1.00 96.56 98 PHE A N 1
ATOM 752 C CA . PHE A 1 98 ? -3.189 -9.866 11.930 1.00 96.56 98 PHE A CA 1
ATOM 753 C C . PHE A 1 98 ? -1.849 -9.339 11.415 1.00 96.56 98 PHE A C 1
ATOM 755 O O . PHE A 1 98 ? -1.290 -9.864 10.452 1.00 96.56 98 PHE A O 1
ATOM 762 N N . GLY A 1 99 ? -1.308 -8.314 12.061 1.00 96.94 99 GLY A N 1
ATOM 763 C CA . GLY A 1 99 ? -0.066 -7.675 11.674 1.00 96.94 99 GLY A CA 1
ATOM 764 C C . GLY A 1 99 ? -0.205 -6.679 10.527 1.00 96.94 99 GLY A C 1
ATOM 765 O O . GLY A 1 99 ? -1.281 -6.208 10.155 1.00 96.94 99 GLY A O 1
ATOM 766 N N . CYS A 1 100 ? 0.952 -6.311 9.983 1.00 97.25 100 CYS A N 1
ATOM 767 C CA . CYS A 1 100 ? 1.058 -5.486 8.790 1.00 97.25 100 CYS A CA 1
ATOM 768 C C . CYS A 1 100 ? 0.522 -6.251 7.575 1.00 97.25 100 CYS A C 1
ATOM 770 O O . CYS A 1 100 ? 1.069 -7.296 7.235 1.00 97.25 100 CYS A O 1
ATOM 772 N N . HIS A 1 101 ? -0.447 -5.689 6.859 1.00 97.62 101 HIS A N 1
ATOM 773 C CA . HIS A 1 101 ? -1.060 -6.306 5.685 1.00 97.62 101 HIS A CA 1
ATOM 774 C C . HIS A 1 101 ? -0.038 -6.633 4.574 1.00 97.62 101 HIS A C 1
ATOM 776 O O . HIS A 1 101 ? -0.206 -7.600 3.833 1.00 97.62 101 HIS A O 1
ATOM 782 N N . THR A 1 102 ? 1.065 -5.879 4.491 1.00 95.62 102 THR A N 1
ATOM 783 C CA . THR A 1 102 ? 2.145 -6.098 3.519 1.00 95.62 102 THR A CA 1
ATOM 784 C C . THR A 1 102 ? 3.112 -7.210 3.927 1.00 95.62 102 THR A C 1
ATOM 786 O O . THR A 1 102 ? 3.478 -8.040 3.101 1.00 95.62 102 THR A O 1
ATOM 789 N N . CYS A 1 103 ? 3.576 -7.225 5.181 1.00 94.88 103 CYS A N 1
ATOM 790 C CA . CYS A 1 103 ? 4.722 -8.055 5.586 1.00 94.88 103 CYS A CA 1
ATOM 791 C C . CYS A 1 103 ? 4.488 -8.962 6.802 1.00 94.88 103 CYS A C 1
ATOM 793 O O . CYS A 1 103 ? 5.422 -9.643 7.225 1.00 94.88 103 CYS A O 1
ATOM 795 N N . GLY A 1 104 ? 3.286 -8.938 7.378 1.00 95.12 104 GLY A N 1
ATOM 796 C CA . GLY A 1 104 ? 2.845 -9.814 8.463 1.00 95.12 104 GLY A CA 1
ATOM 797 C C . GLY A 1 104 ? 3.369 -9.457 9.853 1.00 95.12 104 GLY A C 1
ATOM 798 O O . GLY A 1 104 ? 3.086 -10.168 10.809 1.00 95.12 104 GLY A O 1
ATOM 799 N N . ILE A 1 105 ? 4.143 -8.377 10.013 1.00 94.44 105 ILE A N 1
ATOM 800 C CA . ILE A 1 105 ? 4.722 -8.049 11.323 1.00 94.44 105 ILE A CA 1
ATOM 801 C C . ILE A 1 105 ? 3.642 -7.584 12.320 1.00 94.44 105 ILE A C 1
ATOM 803 O O . ILE A 1 105 ? 2.911 -6.628 12.051 1.00 94.44 105 ILE A O 1
ATOM 807 N N . ILE A 1 106 ? 3.561 -8.248 13.477 1.00 90.38 106 ILE A N 1
ATOM 808 C CA . ILE A 1 106 ? 2.572 -7.987 14.550 1.00 90.38 106 ILE A CA 1
ATOM 809 C C . ILE A 1 106 ? 3.038 -6.874 15.521 1.00 90.38 106 ILE A C 1
ATOM 811 O O . ILE A 1 106 ? 2.272 -6.354 16.325 1.00 90.38 106 ILE A O 1
ATOM 815 N N . PHE A 1 107 ? 4.288 -6.419 15.387 1.00 84.94 107 PHE A N 1
ATOM 816 C CA . PHE A 1 107 ? 4.833 -5.287 16.140 1.00 84.94 107 PHE A CA 1
ATOM 817 C C . PHE A 1 107 ? 5.385 -4.233 15.173 1.00 84.94 107 PHE A C 1
ATOM 819 O O . PHE A 1 107 ? 6.466 -4.421 14.607 1.00 84.94 107 PHE A O 1
ATOM 826 N N . PRO A 1 108 ? 4.656 -3.128 14.927 1.00 78.44 108 PRO A N 1
ATOM 827 C CA . PRO A 1 108 ? 5.070 -2.108 13.975 1.00 78.44 108 PRO A CA 1
ATOM 828 C C . PRO A 1 108 ? 6.115 -1.195 14.629 1.00 78.44 108 PRO A C 1
ATOM 830 O O . PRO A 1 108 ? 5.801 -0.121 15.141 1.00 78.44 108 PRO A O 1
ATOM 833 N N . PHE A 1 109 ? 7.375 -1.633 14.634 1.00 75.00 109 PHE A N 1
ATOM 834 C CA . PHE A 1 109 ? 8.490 -0.848 15.167 1.00 75.00 109 PHE A CA 1
ATOM 835 C C . PHE A 1 109 ? 8.537 0.559 14.556 1.00 75.00 109 PHE A C 1
ATOM 837 O O . PHE A 1 109 ? 8.244 0.741 13.382 1.00 75.00 109 PHE A O 1
ATOM 844 N N . GLY A 1 110 ? 8.929 1.565 15.343 1.00 75.44 110 GLY A N 1
ATOM 845 C CA . GLY A 1 110 ? 9.256 2.904 14.834 1.00 75.44 110 GLY A CA 1
ATOM 846 C C . GLY A 1 110 ? 8.085 3.876 14.636 1.00 75.44 110 GLY A C 1
ATOM 847 O O . GLY A 1 110 ? 8.332 5.047 14.348 1.00 75.44 110 GLY A O 1
ATOM 848 N N . SER A 1 111 ? 6.832 3.455 14.830 1.00 78.00 111 SER A N 1
ATOM 849 C CA . SER A 1 111 ? 5.682 4.369 14.867 1.00 78.00 111 SER A CA 1
ATOM 850 C C . SER A 1 111 ? 5.217 4.614 16.301 1.00 78.00 111 SER A C 1
ATOM 852 O O . SER A 1 111 ? 4.825 3.687 17.002 1.00 78.00 111 SER A O 1
ATOM 854 N N . LYS A 1 112 ? 5.184 5.885 16.729 1.00 82.81 112 LYS A N 1
ATOM 855 C CA . LYS A 1 112 ? 4.634 6.277 18.045 1.00 82.81 112 LYS A CA 1
ATOM 856 C C . LYS A 1 112 ? 3.126 6.030 18.166 1.00 82.81 112 LYS A C 1
ATOM 858 O O . LYS A 1 112 ? 2.601 6.021 19.269 1.00 82.81 112 LYS A O 1
ATOM 863 N N . LYS A 1 113 ? 2.437 5.906 17.029 1.00 85.75 113 LYS A N 1
ATOM 864 C CA . LYS A 1 113 ? 0.973 5.849 16.918 1.00 85.75 113 LYS A CA 1
ATOM 865 C C . LYS A 1 113 ? 0.471 4.451 16.508 1.00 85.75 113 LYS A C 1
ATOM 867 O O . LYS A 1 113 ? -0.709 4.302 16.212 1.00 85.75 113 LYS A O 1
ATOM 872 N N . GLY A 1 114 ? 1.360 3.450 16.504 1.00 93.62 114 GLY A N 1
ATOM 873 C CA . GLY A 1 114 ? 1.059 2.074 16.103 1.00 93.62 114 GL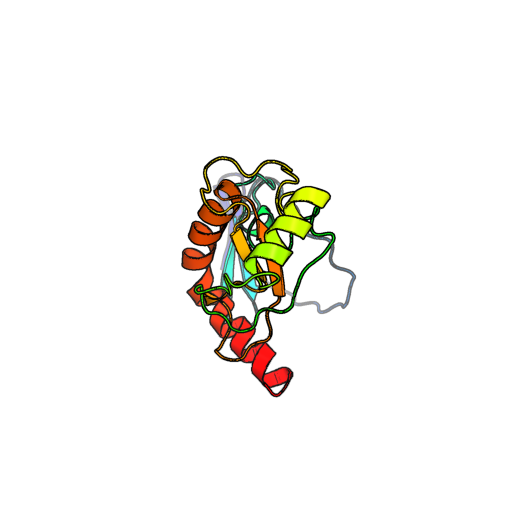Y A CA 1
ATOM 874 C C . GLY A 1 114 ? 1.076 1.879 14.585 1.00 93.62 114 GLY A C 1
ATOM 875 O O . GLY A 1 114 ? 1.931 2.429 13.889 1.00 93.62 114 GLY A O 1
ATOM 876 N N . TYR A 1 115 ? 0.152 1.084 14.063 1.00 97.12 115 TYR A N 1
ATOM 877 C CA . TYR A 1 115 ? 0.005 0.847 12.632 1.00 97.12 115 TYR A CA 1
ATOM 878 C C . TYR A 1 115 ? -0.362 2.131 11.879 1.00 97.12 115 TYR A C 1
ATOM 880 O O . TYR A 1 115 ? -1.114 2.980 12.356 1.00 97.12 115 TYR A O 1
ATOM 888 N N . VAL A 1 116 ? 0.195 2.279 10.681 1.00 96.62 116 VAL A N 1
ATOM 889 C CA . VAL A 1 116 ? -0.172 3.325 9.730 1.00 96.62 116 VAL A CA 1
ATOM 890 C C . VAL A 1 116 ? -1.422 2.854 8.986 1.00 96.62 116 VAL A C 1
ATOM 892 O O . VAL A 1 116 ? -1.384 1.760 8.420 1.00 96.62 116 VAL A O 1
ATOM 895 N N . PRO A 1 117 ? -2.515 3.638 8.973 1.00 97.62 117 PRO A N 1
ATOM 896 C CA . PRO A 1 117 ? -3.647 3.361 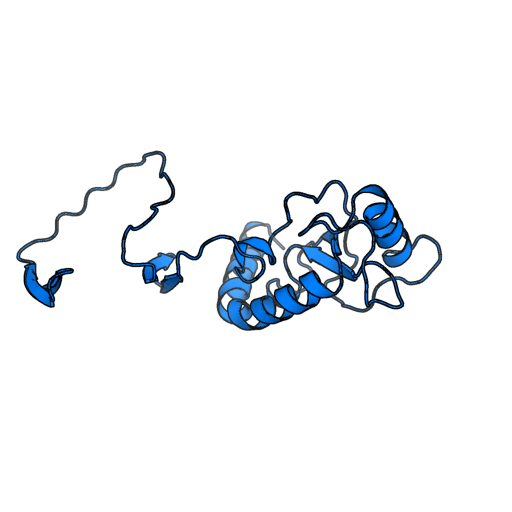8.099 1.00 97.62 117 PRO A CA 1
ATOM 897 C C . PRO A 1 117 ? -3.224 3.543 6.641 1.00 97.62 117 PRO A C 1
ATOM 899 O O . PRO A 1 117 ? -2.876 4.648 6.223 1.00 97.62 117 PRO A O 1
ATOM 902 N N . ASP A 1 118 ? -3.211 2.445 5.896 1.00 97.56 118 ASP A N 1
ATOM 903 C CA . ASP A 1 118 ? -2.805 2.405 4.498 1.00 97.56 118 ASP A CA 1
ATOM 904 C C . ASP A 1 118 ? -4.018 2.492 3.577 1.00 97.56 118 ASP A C 1
ATOM 906 O O . ASP A 1 118 ? -4.885 1.619 3.603 1.00 97.56 118 ASP A O 1
ATOM 910 N N . HIS A 1 119 ? -4.075 3.545 2.767 1.00 98.31 119 HIS A N 1
ATOM 911 C CA . HIS A 1 119 ? -5.126 3.735 1.776 1.00 98.31 119 HIS A CA 1
ATOM 912 C C . HIS A 1 119 ? -4.937 2.792 0.589 1.00 98.31 119 HIS A C 1
ATOM 914 O O . HIS A 1 119 ? -3.940 2.873 -0.123 1.00 98.31 119 HIS A O 1
ATOM 920 N N . GLN A 1 120 ? -5.947 1.965 0.326 1.00 97.25 120 GLN A N 1
ATOM 921 C CA . GLN A 1 120 ? -6.015 1.099 -0.847 1.00 97.25 120 GLN A CA 1
ATOM 922 C C . GLN A 1 120 ? -7.298 1.383 -1.650 1.00 97.25 120 GLN A C 1
ATOM 924 O O . GLN A 1 120 ? -8.396 1.199 -1.112 1.00 97.25 120 GLN A O 1
ATOM 929 N N . PRO A 1 121 ? -7.188 1.822 -2.921 1.00 96.00 121 PRO A N 1
ATOM 930 C CA . PRO A 1 121 ? -5.944 2.195 -3.611 1.00 96.00 121 PRO A CA 1
ATOM 931 C C . PRO A 1 121 ? -5.240 3.406 -2.979 1.00 96.00 121 PRO A C 1
ATOM 933 O O . PRO A 1 121 ? -5.853 4.135 -2.209 1.00 96.00 121 PRO A O 1
ATOM 936 N N . ILE A 1 122 ? -3.974 3.653 -3.322 1.00 97.12 122 ILE A N 1
ATOM 937 C CA . ILE A 1 122 ? -3.171 4.747 -2.747 1.00 97.12 122 ILE A CA 1
ATOM 938 C C . ILE A 1 122 ? -3.759 6.125 -3.094 1.00 97.12 122 ILE A C 1
ATOM 940 O O . ILE A 1 122 ? -4.090 6.406 -4.242 1.00 97.12 122 ILE A O 1
ATOM 944 N N . SER A 1 123 ? -3.817 7.035 -2.117 1.00 96.81 123 SER A N 1
ATOM 945 C CA . SER A 1 123 ? -4.483 8.347 -2.238 1.00 96.81 123 SER A CA 1
ATOM 946 C C . SER A 1 123 ? -3.988 9.254 -3.366 1.00 96.81 123 SER A C 1
ATOM 948 O O . SER A 1 123 ? -4.772 10.032 -3.904 1.00 96.81 123 SER A O 1
ATOM 950 N N . SER A 1 124 ? -2.709 9.185 -3.743 1.00 95.81 124 SER A N 1
ATOM 951 C CA . SER A 1 124 ? -2.171 9.960 -4.874 1.00 95.81 124 SER A CA 1
ATOM 952 C C . SER A 1 124 ? -2.502 9.359 -6.239 1.00 95.81 124 SER A C 1
ATOM 954 O O . SER A 1 124 ? -2.195 9.966 -7.259 1.00 95.81 124 SER A O 1
ATOM 956 N N . TRP A 1 125 ? -3.055 8.148 -6.271 1.00 95.69 125 TRP A N 1
ATOM 957 C CA . TRP A 1 125 ? -3.390 7.431 -7.496 1.00 95.69 125 TRP A CA 1
ATOM 958 C C . TRP A 1 125 ? -4.857 7.540 -7.854 1.00 95.69 125 TRP A C 1
ATOM 960 O O . TRP A 1 125 ? -5.216 7.088 -8.924 1.00 95.69 125 TRP A O 1
ATOM 970 N N . VAL A 1 126 ? -5.700 8.100 -6.993 1.00 95.44 126 VAL A N 1
ATOM 971 C CA . VAL A 1 126 ? -7.146 8.137 -7.214 1.00 95.44 126 VAL A CA 1
ATOM 972 C C . VAL A 1 126 ? -7.673 9.571 -7.242 1.00 95.44 126 VAL A C 1
ATOM 974 O O . VAL A 1 126 ? -7.141 10.434 -6.521 1.00 95.44 126 VAL A O 1
ATOM 977 N N . PRO A 1 127 ? -8.722 9.842 -8.044 1.00 94.62 127 PRO A N 1
ATOM 978 C CA . PRO A 1 127 ? -9.405 11.125 -8.001 1.00 94.62 127 PRO A CA 1
ATOM 979 C C . PRO A 1 127 ? -10.073 11.344 -6.638 1.00 94.62 127 PRO A C 1
ATOM 981 O O . PRO A 1 127 ? -10.220 10.430 -5.820 1.00 94.62 127 PRO A O 1
ATOM 984 N N . ASP A 1 128 ? -10.453 12.586 -6.367 1.00 92.38 128 ASP A N 1
ATOM 985 C CA . ASP A 1 128 ? -11.180 12.918 -5.145 1.00 92.38 128 ASP A CA 1
ATOM 986 C C . ASP A 1 128 ? -12.550 12.226 -5.135 1.00 92.38 128 ASP A C 1
ATOM 988 O O . ASP A 1 128 ? -13.192 12.078 -6.169 1.00 92.38 128 ASP A O 1
ATOM 992 N N . GLY A 1 129 ? -12.982 11.760 -3.962 1.00 90.50 129 GLY A N 1
ATOM 993 C CA . GLY A 1 129 ? -14.233 11.007 -3.817 1.00 90.50 129 GLY A CA 1
ATOM 994 C C . GLY A 1 129 ? -14.144 9.524 -4.192 1.00 90.50 129 GLY A C 1
ATOM 995 O O . GLY A 1 129 ? -15.080 8.783 -3.897 1.00 90.50 129 GLY A O 1
ATOM 996 N N . PHE A 1 130 ? -13.025 9.056 -4.759 1.00 95.19 130 PHE A N 1
ATOM 997 C CA . PHE A 1 130 ? -12.854 7.637 -5.064 1.00 95.19 130 PHE A CA 1
ATOM 998 C C . PHE A 1 130 ? -12.892 6.791 -3.775 1.00 95.19 130 PHE A C 1
ATOM 1000 O O . PHE A 1 130 ? -12.135 7.078 -2.840 1.00 95.19 130 PHE A O 1
ATOM 1007 N N . PRO A 1 131 ? -13.734 5.743 -3.695 1.00 94.88 131 PRO A N 1
ATOM 1008 C CA . PRO A 1 131 ? -13.809 4.889 -2.518 1.00 94.88 131 PRO A CA 1
ATOM 1009 C C . PRO A 1 131 ? -12.478 4.191 -2.229 1.00 94.88 131 PRO A C 1
ATOM 1011 O O . PRO A 1 131 ? -11.899 3.528 -3.088 1.00 94.88 131 PRO A O 1
ATOM 1014 N N . GLN A 1 132 ? -12.013 4.302 -0.988 1.00 97.25 132 GLN A N 1
ATOM 1015 C CA . GLN A 1 132 ? -10.797 3.648 -0.512 1.00 97.25 132 GLN A CA 1
ATOM 1016 C C . GLN A 1 132 ? -11.089 2.879 0.775 1.00 97.25 132 GLN A C 1
ATOM 1018 O O . GLN A 1 132 ? -12.029 3.179 1.517 1.00 97.25 132 GLN A O 1
ATOM 1023 N N . ARG A 1 133 ? -10.251 1.888 1.060 1.00 98.19 133 ARG A N 1
ATOM 1024 C CA . ARG A 1 133 ? -10.232 1.175 2.339 1.00 98.19 133 ARG A CA 1
ATOM 1025 C C . ARG A 1 133 ? -8.905 1.415 3.043 1.00 98.19 133 ARG A C 1
ATOM 1027 O O . ARG A 1 133 ? -7.911 1.719 2.388 1.00 98.19 133 ARG A O 1
ATOM 1034 N N . LEU A 1 134 ? -8.907 1.276 4.363 1.00 98.62 134 LEU A N 1
ATOM 1035 C CA . LEU A 1 134 ? -7.719 1.365 5.201 1.00 98.62 134 LEU A CA 1
ATOM 1036 C C . LEU A 1 134 ? -7.305 -0.029 5.672 1.00 98.62 134 LEU A C 1
ATOM 1038 O O . LEU A 1 134 ? -8.130 -0.778 6.205 1.00 98.62 134 LEU A O 1
ATOM 1042 N N . TYR A 1 135 ? -6.025 -0.345 5.502 1.00 98.50 135 TYR A N 1
ATOM 1043 C CA . TYR A 1 135 ? -5.388 -1.569 5.989 1.00 98.50 135 TYR A CA 1
ATOM 1044 C C . TYR A 1 135 ? -4.294 -1.240 7.014 1.00 98.50 135 TYR A C 1
ATOM 1046 O O . TYR A 1 135 ? -3.705 -0.160 6.991 1.00 98.50 135 TYR A O 1
ATOM 1054 N N . SER A 1 136 ? -4.013 -2.162 7.937 1.00 97.88 136 SER A N 1
ATOM 1055 C CA . SER A 1 136 ? -2.957 -1.991 8.940 1.00 97.88 136 SER A CA 1
ATOM 1056 C C . SER A 1 136 ? -1.579 -2.168 8.314 1.00 97.88 136 SER A C 1
ATOM 1058 O O . SER A 1 136 ? -1.228 -3.264 7.891 1.00 97.88 136 SER A O 1
ATOM 1060 N N . GLN A 1 137 ? -0.745 -1.130 8.280 1.00 96.62 137 GLN A N 1
ATOM 1061 C CA . GLN A 1 137 ? 0.600 -1.224 7.703 1.00 96.62 137 GLN A CA 1
ATOM 1062 C C . GLN A 1 137 ? 1.680 -0.784 8.694 1.00 96.62 137 GLN A C 1
ATOM 1064 O O . GLN A 1 137 ? 1.513 0.176 9.442 1.00 96.62 137 GLN A O 1
ATOM 1069 N N . CYS A 1 138 ? 2.816 -1.486 8.748 1.00 96.62 138 CYS A N 1
ATOM 1070 C CA . CYS A 1 138 ? 3.949 -1.025 9.551 1.00 96.62 138 CYS A CA 1
ATOM 1071 C C . CYS A 1 138 ? 4.643 0.167 8.874 1.00 96.62 138 CYS A C 1
ATOM 1073 O O . CYS A 1 138 ? 4.627 0.299 7.647 1.00 96.62 138 CYS A O 1
ATOM 1075 N N . ILE A 1 139 ? 5.304 1.015 9.666 1.00 95.19 139 ILE A N 1
ATOM 1076 C CA . ILE A 1 139 ? 5.947 2.236 9.155 1.00 95.19 139 ILE A CA 1
ATOM 1077 C C . ILE A 1 139 ? 7.018 1.953 8.093 1.00 95.19 139 ILE A C 1
ATOM 1079 O O . ILE A 1 139 ? 7.187 2.747 7.170 1.00 95.19 139 ILE A O 1
ATOM 1083 N N . ASP A 1 140 ? 7.715 0.818 8.175 1.00 93.62 140 ASP A N 1
ATOM 1084 C CA . ASP A 1 140 ? 8.744 0.458 7.198 1.00 93.62 140 ASP A CA 1
ATOM 1085 C C . ASP A 1 140 ? 8.144 0.150 5.825 1.00 93.62 140 ASP A C 1
ATOM 1087 O O . ASP A 1 140 ? 8.681 0.587 4.808 1.00 93.62 140 ASP A O 1
ATOM 1091 N N . CYS A 1 141 ? 7.017 -0.571 5.784 1.00 95.12 141 CYS A N 1
ATOM 1092 C CA . CYS A 1 141 ? 6.301 -0.828 4.532 1.00 95.12 141 CYS A CA 1
ATOM 1093 C C . CYS A 1 141 ? 5.657 0.458 4.007 1.00 95.12 141 CYS A C 1
ATOM 1095 O O . CYS A 1 141 ? 5.815 0.762 2.830 1.00 95.12 141 CYS A O 1
ATOM 1097 N N . SER A 1 142 ? 5.066 1.271 4.886 1.00 94.88 142 SER A N 1
ATOM 1098 C CA . SER A 1 142 ? 4.472 2.562 4.517 1.00 94.88 142 SER A CA 1
ATOM 1099 C C . SER A 1 142 ? 5.475 3.529 3.887 1.00 94.88 142 SER A C 1
ATOM 1101 O O . SER A 1 142 ? 5.202 4.123 2.846 1.00 94.88 142 SER A O 1
ATOM 1103 N N . ARG A 1 143 ? 6.690 3.641 4.437 1.00 94.00 143 ARG A N 1
ATOM 1104 C CA . ARG A 1 143 ? 7.752 4.484 3.856 1.00 94.00 143 ARG A CA 1
ATOM 1105 C C . ARG A 1 143 ? 8.177 4.018 2.466 1.00 94.00 143 ARG A C 1
ATOM 1107 O O . ARG A 1 143 ? 8.395 4.844 1.583 1.00 94.00 143 ARG A O 1
ATOM 1114 N N . LYS A 1 144 ? 8.286 2.704 2.266 1.00 93.88 144 LYS A N 1
ATOM 1115 C CA . LYS A 1 144 ? 8.600 2.114 0.957 1.00 93.88 144 LYS A CA 1
ATOM 1116 C C . LYS A 1 144 ? 7.477 2.363 -0.041 1.00 93.88 144 LYS A C 1
ATOM 1118 O O . LYS A 1 144 ? 7.744 2.791 -1.161 1.00 93.88 144 LYS A O 1
ATOM 1123 N N . GLN A 1 145 ? 6.233 2.174 0.394 1.00 94.88 145 GLN A N 1
ATOM 1124 C CA . GLN A 1 145 ? 5.056 2.457 -0.410 1.00 94.88 145 GLN A CA 1
ATOM 1125 C C . GLN A 1 145 ? 5.010 3.924 -0.837 1.00 94.88 145 GLN A C 1
ATOM 1127 O O . GLN A 1 145 ? 4.813 4.200 -2.012 1.00 94.88 145 GLN A O 1
ATOM 1132 N N . ALA A 1 146 ? 5.271 4.866 0.073 1.00 93.19 146 ALA A N 1
ATOM 1133 C CA . ALA A 1 146 ? 5.294 6.294 -0.237 1.00 93.19 146 ALA A CA 1
ATOM 1134 C C . ALA A 1 146 ? 6.328 6.650 -1.324 1.00 93.19 146 ALA A C 1
ATOM 1136 O O . ALA A 1 146 ? 6.072 7.513 -2.168 1.00 93.19 146 ALA A O 1
ATOM 1137 N N . GLY A 1 147 ? 7.477 5.963 -1.337 1.00 91.38 147 GLY A N 1
ATOM 1138 C CA . GLY A 1 147 ? 8.483 6.097 -2.391 1.00 91.38 147 GLY A CA 1
ATOM 1139 C C . GLY A 1 147 ? 7.931 5.740 -3.773 1.00 91.38 147 GLY A C 1
ATOM 1140 O O . GLY A 1 147 ? 8.071 6.523 -4.713 1.00 91.38 147 GLY A O 1
ATOM 1141 N N . TRP A 1 148 ? 7.246 4.601 -3.881 1.00 92.88 148 TRP A N 1
ATOM 1142 C CA . TRP A 1 148 ? 6.623 4.143 -5.127 1.00 92.88 148 TRP A CA 1
ATOM 1143 C C . TRP A 1 148 ? 5.362 4.913 -5.501 1.00 92.88 148 TRP A C 1
ATOM 1145 O O . TRP A 1 148 ? 5.160 5.216 -6.674 1.00 92.88 148 TRP A O 1
ATOM 1155 N N . ALA A 1 149 ? 4.551 5.300 -4.517 1.00 92.38 149 ALA A N 1
ATOM 1156 C CA . ALA A 1 149 ? 3.353 6.105 -4.701 1.00 92.38 149 ALA A CA 1
ATOM 1157 C C . ALA A 1 149 ? 3.667 7.365 -5.511 1.00 92.38 149 ALA A C 1
ATOM 1159 O O . ALA A 1 149 ? 2.990 7.650 -6.498 1.00 92.38 149 ALA A O 1
ATOM 1160 N N . ARG A 1 150 ? 4.753 8.062 -5.147 1.00 89.44 150 ARG A N 1
ATOM 1161 C CA . ARG A 1 150 ? 5.238 9.248 -5.859 1.00 89.44 150 ARG A CA 1
ATOM 1162 C C . ARG A 1 150 ? 5.710 8.937 -7.280 1.00 89.44 150 ARG A C 1
ATOM 1164 O O . ARG A 1 150 ? 5.418 9.712 -8.184 1.00 89.44 150 ARG A O 1
ATOM 1171 N N . GLN A 1 151 ? 6.454 7.849 -7.471 1.00 87.31 151 GLN A N 1
ATOM 1172 C CA . GLN A 1 151 ? 7.020 7.492 -8.777 1.00 87.31 151 GLN A CA 1
ATOM 1173 C C . GLN A 1 151 ? 5.946 7.060 -9.779 1.00 87.31 151 GLN A C 1
ATOM 1175 O O . GLN A 1 151 ? 6.029 7.400 -10.954 1.00 87.31 151 GLN A O 1
ATOM 1180 N N . LEU A 1 152 ? 4.925 6.342 -9.308 1.00 87.31 152 LEU A N 1
ATOM 1181 C CA . LEU A 1 152 ? 3.888 5.758 -10.157 1.00 87.31 152 LEU A CA 1
ATOM 1182 C C . LEU A 1 152 ? 2.648 6.649 -10.309 1.00 87.31 152 LEU A C 1
ATOM 1184 O O . LEU A 1 152 ? 1.847 6.407 -11.208 1.00 87.31 152 LEU A O 1
ATOM 1188 N N . ALA A 1 153 ? 2.489 7.698 -9.491 1.00 87.62 153 ALA A N 1
ATOM 1189 C CA . ALA A 1 153 ? 1.339 8.606 -9.569 1.00 87.62 153 ALA A CA 1
ATOM 1190 C C . ALA A 1 153 ? 1.032 9.136 -10.987 1.00 87.62 153 ALA A C 1
ATOM 1192 O O . ALA A 1 153 ? -0.144 9.102 -11.353 1.00 87.62 153 ALA A O 1
ATOM 1193 N N . PRO A 1 154 ? 2.019 9.537 -11.821 1.00 86.19 154 PRO A N 1
ATOM 1194 C CA . PRO A 1 154 ? 1.748 10.016 -13.182 1.00 86.19 154 PRO A CA 1
ATOM 1195 C C . PRO A 1 154 ? 1.072 8.990 -14.101 1.00 86.19 154 PRO A C 1
ATOM 1197 O O . PRO A 1 154 ? 0.417 9.374 -15.063 1.00 86.19 154 PRO A O 1
ATOM 1200 N N . VAL A 1 155 ? 1.232 7.693 -13.822 1.00 83.81 155 VAL A N 1
ATOM 1201 C CA . VAL A 1 155 ? 0.643 6.599 -14.613 1.00 83.81 155 VAL A CA 1
ATOM 1202 C C . VAL A 1 155 ? -0.650 6.094 -13.971 1.00 83.81 155 VAL A C 1
ATOM 1204 O O . VAL A 1 155 ? -1.633 5.805 -14.659 1.00 83.81 155 VAL A O 1
ATOM 1207 N N . MET A 1 156 ? -0.663 5.996 -12.642 1.00 89.00 156 MET A N 1
ATOM 1208 C CA . MET A 1 156 ? -1.784 5.417 -11.910 1.00 89.00 156 MET A CA 1
ATOM 1209 C C . MET A 1 156 ? -2.988 6.359 -11.858 1.00 89.00 156 MET A C 1
ATOM 1211 O O . MET A 1 156 ? -4.102 5.895 -12.086 1.00 89.00 156 MET A O 1
ATOM 1215 N N . LEU A 1 157 ? -2.786 7.665 -11.639 1.00 90.56 157 LEU A N 1
ATOM 1216 C CA . LEU A 1 157 ? -3.898 8.616 -11.531 1.00 90.56 157 LEU A CA 1
ATOM 1217 C C . LEU A 1 157 ? -4.789 8.653 -12.788 1.00 90.56 157 LEU A C 1
ATOM 1219 O O . LEU A 1 157 ? -5.984 8.395 -12.648 1.00 90.56 157 LEU A O 1
ATOM 1223 N N . PRO A 1 158 ? -4.253 8.816 -14.016 1.00 88.19 158 PRO A N 1
ATOM 1224 C CA . PRO A 1 158 ? -5.080 8.770 -15.228 1.00 88.19 158 PRO A CA 1
ATOM 1225 C C . PRO A 1 158 ? -5.797 7.427 -15.435 1.00 88.19 158 PRO A C 1
ATOM 1227 O O . PRO A 1 158 ? -6.849 7.346 -16.073 1.00 88.19 158 PRO A O 1
ATOM 1230 N N . SER A 1 159 ? -5.221 6.340 -14.915 1.00 87.06 159 SER A N 1
ATOM 1231 C CA . SER A 1 159 ? -5.834 5.013 -14.985 1.00 87.06 159 SER A CA 1
ATOM 1232 C C . SER A 1 159 ? -7.052 4.920 -14.063 1.00 87.06 159 SER A C 1
ATOM 1234 O O . SER A 1 159 ? -8.109 4.474 -14.503 1.00 87.06 159 SER A O 1
ATOM 1236 N N . TYR A 1 160 ? -6.945 5.407 -12.826 1.00 91.44 160 TYR A N 1
ATOM 1237 C CA . TYR A 1 160 ? -8.070 5.442 -11.890 1.00 91.44 160 TYR A CA 1
ATOM 1238 C C . TYR A 1 160 ? -9.128 6.487 -12.241 1.00 91.44 160 TYR A C 1
ATOM 1240 O O . TYR A 1 160 ? -10.298 6.236 -11.989 1.00 91.44 160 TYR A O 1
ATOM 1248 N N . GLU A 1 161 ? -8.772 7.615 -12.859 1.00 90.44 161 GLU A N 1
ATOM 1249 C CA . GLU A 1 161 ? -9.754 8.578 -13.383 1.00 90.44 161 GLU A CA 1
ATOM 1250 C C . GLU A 1 161 ? -10.670 7.938 -14.435 1.00 90.44 161 GLU A C 1
ATOM 1252 O O . GLU A 1 161 ? -11.884 8.143 -14.436 1.00 90.44 161 GLU A O 1
ATOM 1257 N N . ARG A 1 162 ? -10.104 7.099 -15.308 1.00 90.31 162 ARG A N 1
ATOM 1258 C CA . ARG A 1 162 ? -10.880 6.331 -16.287 1.00 90.31 162 ARG A CA 1
ATOM 1259 C C . ARG A 1 162 ? -11.775 5.288 -15.619 1.00 90.31 162 ARG A C 1
ATOM 1261 O O . ARG A 1 162 ? -12.945 5.203 -15.977 1.00 90.31 162 ARG A O 1
ATOM 1268 N N . ILE A 1 163 ? -11.257 4.561 -14.626 1.00 85.62 163 ILE A N 1
ATOM 1269 C CA . ILE A 1 163 ? -12.047 3.601 -13.839 1.00 85.62 163 ILE A CA 1
ATOM 1270 C C . ILE A 1 163 ? -13.199 4.313 -13.117 1.00 85.62 163 ILE A C 1
ATOM 1272 O O . ILE A 1 163 ? -14.331 3.847 -13.163 1.00 85.62 163 ILE A O 1
ATOM 1276 N N . ALA A 1 164 ? -12.939 5.465 -12.493 1.00 88.62 164 ALA A N 1
ATOM 1277 C CA . ALA A 1 164 ? -13.957 6.260 -11.809 1.00 88.62 164 ALA A CA 1
ATOM 1278 C C . ALA A 1 164 ? -15.100 6.637 -12.762 1.00 88.62 164 ALA A C 1
ATOM 1280 O O . ALA A 1 164 ? -16.265 6.388 -12.459 1.00 88.62 164 ALA A O 1
ATOM 1281 N N . LYS A 1 165 ? -14.758 7.110 -13.967 1.00 89.38 165 LYS A N 1
ATOM 1282 C CA . LYS A 1 165 ? -15.735 7.432 -15.013 1.00 89.38 165 LYS A CA 1
ATOM 1283 C C . LYS A 1 165 ? -16.576 6.220 -15.433 1.00 89.38 165 LYS A C 1
ATOM 1285 O O . LYS A 1 165 ? -17.777 6.364 -15.643 1.00 89.38 165 LYS A O 1
ATOM 1290 N N . GLU A 1 166 ? -15.969 5.040 -15.560 1.00 89.50 166 GLU A N 1
ATOM 1291 C CA . GLU A 1 166 ? -16.675 3.787 -15.879 1.00 89.50 166 GLU A CA 1
ATOM 1292 C C . GLU A 1 166 ? -17.613 3.342 -14.747 1.00 89.50 166 GLU A C 1
ATOM 1294 O O . GLU A 1 166 ? -18.674 2.776 -15.007 1.00 89.50 166 GLU A O 1
ATOM 1299 N N . MET A 1 167 ? -17.252 3.642 -13.498 1.00 86.06 167 MET A N 1
ATOM 1300 C CA . MET A 1 167 ? -18.065 3.375 -12.309 1.00 86.06 167 MET A CA 1
ATOM 1301 C C . MET A 1 167 ? -19.147 4.436 -12.049 1.00 86.06 167 MET A C 1
ATOM 1303 O O . MET A 1 167 ? -19.965 4.248 -11.150 1.00 86.06 167 MET A O 1
ATOM 1307 N N . GLY A 1 168 ? -19.169 5.534 -12.813 1.00 89.31 168 GLY A N 1
ATOM 1308 C CA . GLY A 1 168 ? -20.090 6.654 -12.598 1.00 89.31 168 GLY A CA 1
ATOM 1309 C C . GLY A 1 168 ? -19.792 7.464 -11.331 1.00 89.31 168 GLY A C 1
ATOM 1310 O O . GLY A 1 168 ? -20.723 8.009 -10.737 1.00 89.31 168 GLY A O 1
ATOM 1311 N N . LEU A 1 169 ? -18.523 7.492 -10.912 1.00 82.50 169 LEU A N 1
ATOM 1312 C CA . LEU A 1 169 ? -18.006 8.281 -9.790 1.00 82.50 169 LEU A CA 1
ATOM 1313 C C . LEU A 1 169 ? -17.513 9.659 -10.243 1.00 82.50 169 LEU A C 1
ATOM 1315 O O . LEU A 1 169 ? -16.984 9.759 -11.376 1.00 82.50 169 LEU A O 1
#

InterPro domains:
  IPR030934 Intein C-terminal splicing region [PS50818] (24-50)
  IPR030934 Intein C-terminal splicing region [TIGR01443] (25-49)

pLDDT: mean 84.53, std 14.88, range [42.34, 98.62]

Secondary structure (DSSP, 8-state):
-EEE-TTS-EEE------------PPP---SS--EEEEEETTEEEEEE-----TTSHHHHSS--TT----EE-S-S-S----STTSHHHHHHHHHHHH--TTT--SS-TT-TTSSEEEEES-GGGS-TT---EEEEE-HHHHHHHHHHHHHHHHHHHHHHHHHHHHHT-

Sequence (169 aa):
MWLQTAAGTWVQITAIDDAHRSQKVHNLTVEGQHTYFVLAGNAPVLVHNAKRDRTDPEAVCPIGPYAAESIPARSKSQKFDESPGGERDQINEIGSRFGCHTCGIIFPFGSKKGYVPDHQPISSWVPDGFPQRLYSQCIDCSRKQAGWARQLAPVMLPSYERIAKEMGL

Foldseek 3Di:
DWDQDPVRDIDDDPDDDDDDDDDDDDPDPDPPDQWDWDDPPPDTDIGGNDDLDLLDLVLQQAQAPLFPDWAKDPWLDQDWDPPVVTRLVVQQVQCCVRNARRPRHNFQPPDPSHFRFAWVNHSLLADTPPITITHGHRPVSVVSNVVVSVVCSVPRNVVRVVVCVVVVD

Organism: Streptomyces chromofuscus (NCBI:txid42881)

Radius of gyration: 20.44 Å; chains: 1; bounding box: 45×31×64 Å